Protein AF-A0A524LVG5-F1 (afdb_monomer_lite)

Secondary structure (DSSP, 8-state):
------------------HHHHHHHHHHHHHHHHHHHHHHHHHHHTT--HHHHHHHHHHHHHHHHHHHHHHHHHHTSTTHHHHHHHHHT-HHHHHHHHHHHHHHHHHHHTTTHHHHHHHHHHHHHHHHHHHHHHHHHHH-

Sequence (140 aa):
MKKQPADKSPHSPKLHITIKDFFLAFWKTIVVWIIIGVFIAIALHFEVDKAIIGAVVVVFGLVTQAFIGLIGIIALVPFIGPIIAKVLALPLFWLINALGYFVSILAIKKGFSKDVLNYRVLTIVFLVGIVIGYIIGKFV

pLDDT: mean 88.76, std 11.57, range [46.78, 98.19]

Radius of gyration: 27.69 Å; chains: 1; bounding box: 49×85×59 Å

Structure (mmCIF, N/CA/C/O backbone):
data_AF-A0A524LVG5-F1
#
_entry.id   AF-A0A524LVG5-F1
#
loop_
_atom_site.group_PDB
_atom_site.id
_atom_site.type_symbol
_atom_site.label_atom_id
_atom_site.label_alt_id
_atom_site.label_comp_id
_atom_site.label_asym_id
_atom_site.label_entity_id
_atom_site.label_seq_id
_atom_site.pdbx_PDB_ins_code
_atom_site.Cartn_x
_atom_site.Cartn_y
_atom_site.Cartn_z
_atom_site.occupancy
_atom_site.B_iso_or_equiv
_atom_site.auth_seq_id
_atom_site.auth_comp_id
_atom_site.auth_asym_id
_atom_site.auth_atom_id
_atom_site.pdbx_PDB_model_num
ATOM 1 N N . MET A 1 1 ? 28.291 -62.167 -42.149 1.00 54.91 1 MET A N 1
ATOM 2 C CA . MET A 1 1 ? 28.122 -61.888 -40.704 1.00 54.91 1 MET A CA 1
ATOM 3 C C . MET A 1 1 ? 28.591 -60.468 -40.399 1.00 54.91 1 MET A C 1
ATOM 5 O O . MET A 1 1 ? 29.791 -60.235 -40.370 1.00 54.91 1 MET A O 1
ATOM 9 N N . LYS A 1 2 ? 27.676 -59.513 -40.189 1.00 46.78 2 LYS A N 1
ATOM 10 C CA . LYS A 1 2 ? 27.999 -58.215 -39.576 1.00 46.78 2 LYS A CA 1
ATOM 11 C C . LYS A 1 2 ? 26.928 -57.926 -38.528 1.00 46.78 2 LYS A C 1
ATOM 13 O O . LYS A 1 2 ? 25.745 -57.895 -38.847 1.00 46.78 2 LYS A O 1
ATOM 18 N N . LYS A 1 3 ? 27.369 -57.870 -37.272 1.00 52.06 3 LYS A N 1
ATOM 19 C CA . LYS A 1 3 ? 26.545 -57.704 -36.073 1.00 52.06 3 LYS A CA 1
ATOM 20 C C . LYS A 1 3 ? 25.861 -56.334 -36.077 1.00 52.06 3 LYS A C 1
ATOM 22 O O . LYS A 1 3 ? 26.480 -55.334 -36.434 1.00 52.06 3 LYS A O 1
ATOM 27 N N . GLN A 1 4 ? 24.608 -56.325 -35.641 1.00 56.59 4 GLN A N 1
ATOM 28 C CA . GLN A 1 4 ? 23.825 -55.144 -35.283 1.00 56.59 4 GLN A CA 1
ATOM 29 C C . GLN A 1 4 ? 24.372 -54.521 -33.982 1.00 56.59 4 GLN A C 1
ATOM 31 O O . GLN A 1 4 ? 24.970 -55.232 -33.171 1.00 56.59 4 GLN A O 1
ATOM 36 N N . PRO A 1 5 ? 24.174 -53.214 -33.764 1.00 57.09 5 PRO A N 1
ATOM 37 C CA . PRO A 1 5 ? 23.483 -52.816 -32.533 1.00 57.09 5 PRO A CA 1
ATOM 38 C C . PRO A 1 5 ? 22.448 -51.720 -32.837 1.00 57.09 5 PRO A C 1
ATOM 40 O O . PRO A 1 5 ? 22.717 -50.766 -33.558 1.00 57.09 5 PRO A O 1
ATOM 43 N N . ALA A 1 6 ? 21.180 -51.963 -32.524 1.00 59.16 6 ALA A N 1
ATOM 44 C CA . ALA A 1 6 ? 20.555 -51.731 -31.222 1.00 59.16 6 ALA A CA 1
ATOM 45 C C . ALA A 1 6 ? 20.075 -50.274 -31.105 1.00 59.16 6 ALA A C 1
ATOM 47 O O . ALA A 1 6 ? 20.863 -49.337 -31.005 1.00 59.16 6 ALA A O 1
ATOM 48 N N . ASP A 1 7 ? 18.750 -50.171 -31.219 1.00 57.50 7 ASP A N 1
ATOM 49 C CA . ASP A 1 7 ? 17.828 -49.126 -30.782 1.00 57.50 7 ASP A CA 1
ATOM 50 C C . ASP A 1 7 ? 18.442 -47.909 -30.066 1.00 57.50 7 ASP A C 1
ATOM 52 O O . ASP A 1 7 ? 18.965 -48.002 -28.956 1.00 57.50 7 ASP A O 1
ATOM 56 N N . LYS A 1 8 ? 18.307 -46.739 -30.698 1.00 57.22 8 LYS A N 1
ATOM 57 C CA . LYS A 1 8 ? 18.473 -45.434 -30.053 1.00 57.22 8 LYS A CA 1
ATOM 58 C C . LYS A 1 8 ? 17.104 -44.775 -29.937 1.00 57.22 8 LYS A C 1
ATOM 60 O O . LYS A 1 8 ? 16.813 -43.802 -30.632 1.00 57.22 8 LYS A O 1
ATOM 65 N N . SER A 1 9 ? 16.267 -45.304 -29.054 1.00 62.53 9 SER A N 1
ATOM 66 C CA . SER A 1 9 ? 15.131 -44.557 -28.531 1.00 62.53 9 SER A CA 1
ATOM 67 C C . SER A 1 9 ? 15.672 -43.363 -27.724 1.00 62.53 9 SER A C 1
ATOM 69 O O . SER A 1 9 ? 16.570 -43.533 -26.892 1.00 62.53 9 SER A O 1
ATOM 71 N N . PRO A 1 10 ? 15.207 -42.125 -27.974 1.00 57.34 10 PRO A N 1
ATOM 72 C CA . PRO A 1 10 ? 15.652 -40.977 -27.202 1.00 57.34 10 PRO A CA 1
ATOM 73 C C . PRO A 1 10 ? 15.150 -41.153 -25.770 1.00 57.34 10 PRO A C 1
ATOM 75 O O . PRO A 1 10 ? 13.953 -41.076 -25.500 1.00 57.34 10 PRO A O 1
ATOM 78 N N . HIS A 1 11 ? 16.077 -41.421 -24.852 1.00 57.97 11 HIS A N 1
ATOM 79 C CA . HIS A 1 11 ? 15.822 -41.411 -23.418 1.00 57.97 11 HIS A CA 1
ATOM 80 C C . HIS A 1 11 ? 15.302 -40.020 -23.037 1.00 57.97 11 HIS A C 1
ATOM 82 O O . HIS A 1 11 ? 16.069 -39.066 -22.907 1.00 57.97 11 HIS A O 1
ATOM 88 N N . SER A 1 12 ? 13.982 -39.887 -22.905 1.00 64.31 12 SER A N 1
ATOM 89 C CA . SER A 1 12 ? 13.369 -38.693 -22.335 1.00 64.31 12 SER A CA 1
ATOM 90 C C . SER A 1 12 ? 13.913 -38.529 -20.913 1.00 64.31 12 SER A C 1
ATOM 92 O O . SER A 1 12 ? 13.861 -39.498 -20.145 1.00 64.31 12 SER A O 1
ATOM 94 N N . PRO A 1 13 ? 14.453 -37.357 -20.537 1.00 63.81 13 PRO A N 1
ATOM 95 C CA . PRO A 1 13 ? 14.944 -37.151 -19.187 1.00 63.81 13 PRO A CA 1
ATOM 96 C C . PRO A 1 13 ? 13.774 -37.348 -18.223 1.00 63.81 13 PRO A C 1
ATOM 98 O O . PRO A 1 13 ? 12.816 -36.575 -18.225 1.00 63.81 13 PRO A O 1
ATOM 101 N N . LYS A 1 14 ? 13.821 -38.421 -17.426 1.00 59.81 14 LYS A N 1
ATOM 102 C CA . LYS A 1 14 ? 12.863 -38.643 -16.344 1.00 59.81 14 LYS A CA 1
ATOM 103 C C . LYS A 1 14 ? 13.101 -37.543 -15.318 1.00 59.81 14 LYS A C 1
ATOM 105 O O . LYS A 1 14 ? 14.059 -37.605 -14.552 1.00 59.81 14 LYS A O 1
ATOM 110 N N . LEU A 1 15 ? 12.260 -36.515 -15.355 1.00 66.56 15 LEU A N 1
ATOM 111 C CA . LEU A 1 15 ? 12.281 -35.411 -14.408 1.00 66.56 15 LEU A CA 1
ATOM 112 C C . LEU A 1 15 ? 11.912 -35.961 -13.022 1.00 66.56 15 LEU A C 1
ATOM 114 O O . LEU A 1 15 ? 10.738 -36.083 -12.680 1.00 66.56 15 LEU A O 1
ATOM 118 N N . HIS A 1 16 ? 12.914 -36.357 -12.238 1.00 66.75 16 HIS A N 1
ATOM 119 C CA . HIS A 1 16 ? 12.733 -36.693 -10.830 1.00 66.75 16 HIS A CA 1
ATOM 120 C C . HIS A 1 16 ? 12.471 -35.388 -10.073 1.00 66.75 16 HIS A C 1
ATOM 122 O O . HIS A 1 16 ? 13.401 -34.712 -9.646 1.00 66.75 16 HIS A O 1
ATOM 128 N N . ILE A 1 17 ? 11.199 -35.002 -9.951 1.00 71.38 17 ILE A N 1
ATOM 129 C CA . ILE A 1 17 ? 10.805 -33.888 -9.086 1.00 71.38 17 ILE A CA 1
ATOM 130 C C . ILE A 1 17 ? 10.981 -34.364 -7.646 1.00 71.38 17 ILE A C 1
ATOM 132 O O . ILE A 1 17 ? 10.212 -35.192 -7.151 1.00 71.38 17 ILE A O 1
ATOM 136 N N . THR A 1 18 ? 12.017 -33.871 -6.975 1.00 82.12 18 THR A N 1
ATOM 137 C CA . THR A 1 18 ? 12.226 -34.152 -5.556 1.00 82.12 18 THR A CA 1
ATOM 138 C C . THR A 1 18 ? 11.286 -33.262 -4.742 1.00 82.12 18 THR A C 1
ATOM 140 O O . THR A 1 18 ? 11.049 -32.109 -5.094 1.00 82.12 18 THR A O 1
ATOM 143 N N . ILE A 1 19 ? 10.775 -33.752 -3.607 1.00 80.94 19 ILE A N 1
ATOM 144 C CA . ILE A 1 19 ? 9.909 -32.973 -2.691 1.00 80.94 19 ILE A CA 1
ATOM 145 C C . ILE A 1 19 ? 10.559 -31.629 -2.306 1.00 80.94 19 ILE A C 1
ATOM 147 O O . ILE A 1 19 ? 9.877 -30.618 -2.142 1.00 80.94 19 ILE A O 1
ATOM 151 N N . LYS A 1 20 ? 11.894 -31.610 -2.216 1.00 82.00 20 LYS A N 1
ATOM 152 C CA . LYS A 1 20 ? 12.693 -30.404 -1.973 1.00 82.00 20 LYS A CA 1
ATOM 153 C C . LYS A 1 20 ? 12.543 -29.372 -3.093 1.00 82.00 20 LYS A C 1
ATOM 155 O O . LYS A 1 20 ? 12.348 -28.199 -2.795 1.00 82.00 20 LYS A O 1
ATOM 160 N N . ASP A 1 21 ? 12.565 -29.805 -4.351 1.00 86.25 21 ASP A N 1
ATOM 161 C CA . ASP A 1 21 ? 12.441 -28.927 -5.521 1.00 86.25 21 ASP A CA 1
ATOM 162 C C . ASP A 1 21 ? 11.038 -28.325 -5.601 1.00 86.25 21 ASP A C 1
ATOM 164 O O . ASP A 1 21 ? 10.879 -27.141 -5.888 1.00 86.25 21 ASP A O 1
ATOM 168 N N . PHE A 1 22 ? 10.017 -29.115 -5.257 1.00 85.56 22 PHE A N 1
ATOM 169 C CA . PHE A 1 22 ? 8.642 -28.634 -5.153 1.00 85.56 22 PHE A CA 1
ATOM 170 C C . PHE A 1 22 ? 8.503 -27.544 -4.081 1.00 85.56 22 PHE A C 1
ATOM 172 O O . PHE A 1 22 ? 7.974 -26.465 -4.349 1.00 85.56 22 PHE A O 1
ATOM 179 N N . PHE A 1 23 ? 9.020 -27.788 -2.873 1.00 86.88 23 PHE A N 1
ATOM 180 C CA . PHE A 1 23 ? 8.959 -26.796 -1.798 1.00 86.88 23 PHE A CA 1
ATOM 181 C C . PHE A 1 23 ? 9.724 -25.519 -2.153 1.00 86.88 23 PHE A C 1
ATOM 183 O O . PHE A 1 23 ? 9.211 -24.427 -1.931 1.00 86.88 23 PHE A O 1
ATOM 190 N N . LEU A 1 24 ? 10.910 -25.638 -2.753 1.00 86.62 24 LEU A N 1
ATOM 191 C CA . LEU A 1 24 ? 11.699 -24.489 -3.202 1.00 86.62 24 LEU A CA 1
ATOM 192 C C . LEU A 1 24 ? 11.015 -23.712 -4.333 1.00 86.62 24 LEU A C 1
ATOM 194 O O . LEU A 1 24 ? 11.119 -22.488 -4.373 1.00 86.62 24 LEU A O 1
ATOM 198 N N . ALA A 1 25 ? 10.286 -24.384 -5.224 1.00 89.31 25 ALA A N 1
ATOM 199 C CA . ALA A 1 25 ? 9.548 -23.727 -6.298 1.00 89.31 25 ALA A CA 1
ATOM 200 C C . ALA A 1 25 ? 8.316 -22.960 -5.781 1.00 89.31 25 ALA A C 1
ATOM 202 O O . ALA A 1 25 ? 8.034 -21.858 -6.253 1.00 89.31 25 ALA A O 1
ATOM 203 N N . PHE A 1 26 ? 7.603 -23.506 -4.789 1.00 91.06 26 PHE A N 1
ATOM 204 C CA . PHE A 1 26 ? 6.307 -22.979 -4.339 1.00 91.06 26 PHE A CA 1
ATOM 205 C C . PHE A 1 26 ? 6.312 -22.356 -2.938 1.00 91.06 26 PHE A C 1
ATOM 207 O O . PHE A 1 26 ? 5.244 -22.004 -2.434 1.00 91.06 26 PHE A O 1
ATOM 214 N N . TRP A 1 27 ? 7.475 -22.162 -2.309 1.00 92.94 27 TRP A N 1
ATOM 215 C CA . TRP A 1 27 ? 7.566 -21.685 -0.922 1.00 92.94 27 TRP A CA 1
ATOM 216 C C . TRP A 1 27 ? 6.765 -20.400 -0.662 1.00 92.94 27 TRP A C 1
ATOM 218 O O . TRP A 1 27 ? 6.085 -20.306 0.354 1.00 92.94 27 TRP A O 1
ATOM 228 N N . LYS A 1 28 ? 6.767 -19.437 -1.597 1.00 90.81 28 LYS A N 1
ATOM 229 C CA . LYS A 1 28 ? 5.990 -18.189 -1.473 1.00 90.81 28 LYS A CA 1
ATOM 230 C C . LYS A 1 28 ? 4.490 -18.460 -1.399 1.00 90.81 28 LYS A C 1
ATOM 232 O O . LYS A 1 28 ? 3.808 -17.913 -0.540 1.00 90.81 28 LYS A O 1
ATOM 237 N N . THR A 1 29 ? 3.986 -19.321 -2.280 1.00 90.38 29 THR A N 1
ATOM 238 C CA . THR A 1 29 ? 2.574 -19.714 -2.306 1.00 90.38 29 THR A CA 1
ATOM 239 C C . THR A 1 29 ? 2.208 -20.448 -1.023 1.00 90.38 29 THR A C 1
ATOM 241 O O . THR A 1 29 ? 1.200 -20.123 -0.403 1.00 90.38 29 THR A O 1
ATOM 244 N N . ILE A 1 30 ? 3.055 -21.378 -0.577 1.00 92.56 30 ILE A N 1
ATOM 245 C CA . ILE A 1 30 ? 2.857 -22.126 0.672 1.00 92.56 30 ILE A CA 1
ATOM 246 C C . ILE A 1 30 ? 2.776 -21.167 1.868 1.00 92.56 30 ILE A C 1
ATOM 248 O O . ILE A 1 30 ? 1.847 -21.268 2.666 1.00 92.56 30 ILE A O 1
ATOM 252 N N . VAL A 1 31 ? 3.685 -20.192 1.963 1.00 93.62 31 VAL A N 1
ATOM 253 C CA . VAL A 1 31 ? 3.672 -19.173 3.025 1.00 93.62 31 VAL A CA 1
ATOM 254 C C . VAL A 1 31 ? 2.369 -18.370 3.014 1.00 93.62 31 VAL A C 1
ATOM 256 O O . VAL A 1 31 ? 1.780 -18.164 4.072 1.00 93.62 31 VAL A O 1
ATOM 259 N N . VAL A 1 32 ? 1.874 -17.959 1.844 1.00 88.94 32 VAL A N 1
ATOM 260 C CA . VAL A 1 32 ? 0.599 -17.227 1.738 1.00 88.94 32 VAL A CA 1
ATOM 261 C C . VAL A 1 32 ? -0.576 -18.069 2.246 1.00 88.94 32 VAL A C 1
ATOM 263 O O . VAL A 1 32 ? -1.376 -17.573 3.037 1.00 88.94 32 VAL A O 1
ATOM 266 N N . TRP A 1 33 ? -0.662 -19.345 1.861 1.00 92.56 33 TRP A N 1
ATOM 267 C CA . TRP A 1 33 ? -1.713 -20.244 2.355 1.00 92.56 33 TRP A CA 1
ATOM 268 C C . TRP A 1 33 ? -1.636 -20.464 3.866 1.00 92.56 33 TRP A C 1
ATOM 270 O O . TRP A 1 33 ? -2.671 -20.476 4.530 1.00 92.56 33 TRP A O 1
ATOM 280 N N . ILE A 1 34 ? -0.426 -20.578 4.420 1.00 94.31 34 ILE A N 1
ATOM 281 C CA . ILE A 1 34 ? -0.224 -20.668 5.871 1.00 94.31 34 ILE A CA 1
ATOM 282 C C . ILE A 1 34 ? -0.733 -19.397 6.558 1.00 94.31 34 ILE A C 1
ATOM 284 O O . ILE A 1 34 ? -1.474 -19.499 7.531 1.00 94.31 34 ILE A O 1
ATOM 288 N N . ILE A 1 35 ? -0.402 -18.208 6.045 1.00 92.50 35 ILE A N 1
ATOM 289 C CA . ILE A 1 35 ? -0.869 -16.931 6.609 1.00 92.50 35 ILE A CA 1
ATOM 290 C C . ILE A 1 35 ? -2.401 -16.852 6.596 1.00 92.50 35 ILE A C 1
ATOM 292 O O . ILE A 1 35 ? -2.996 -16.483 7.608 1.00 92.50 35 ILE A O 1
ATOM 296 N N . ILE A 1 36 ? -3.045 -17.235 5.489 1.00 89.56 36 ILE A N 1
ATOM 297 C CA . ILE A 1 36 ? -4.512 -17.270 5.387 1.00 89.56 36 ILE A CA 1
ATOM 298 C C . ILE A 1 36 ? -5.097 -18.250 6.413 1.00 89.56 36 ILE A C 1
ATOM 300 O O . ILE A 1 36 ? -6.039 -17.904 7.125 1.00 89.56 36 ILE A O 1
ATOM 304 N N . GLY A 1 37 ? -4.522 -19.450 6.532 1.00 93.19 37 GLY A N 1
ATOM 305 C CA . GLY A 1 37 ? -4.958 -20.453 7.504 1.00 93.19 37 GLY A CA 1
ATOM 306 C C . GLY A 1 37 ? -4.834 -19.969 8.951 1.00 93.19 37 GLY A C 1
ATOM 307 O O . GLY A 1 37 ? -5.777 -20.114 9.728 1.00 93.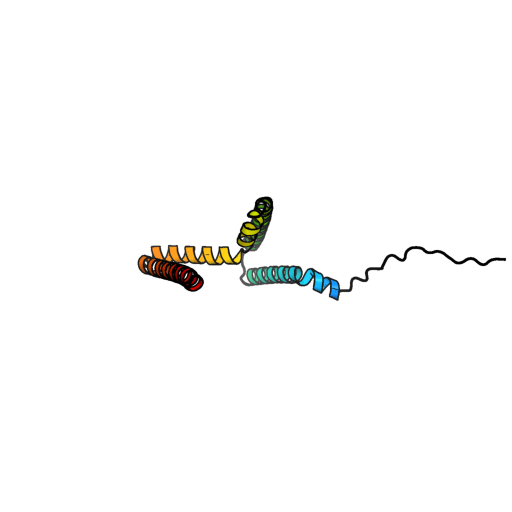19 37 GLY A O 1
ATOM 308 N N . VAL A 1 38 ? -3.714 -19.328 9.297 1.00 94.62 38 VAL A N 1
ATOM 309 C CA . VAL A 1 38 ? -3.490 -18.720 10.619 1.00 94.62 38 VAL A CA 1
ATOM 310 C C . VAL A 1 38 ? -4.498 -17.604 10.882 1.00 94.62 38 VAL A C 1
ATOM 312 O O . VAL A 1 38 ? -5.093 -17.565 11.954 1.00 94.62 38 VAL A O 1
ATOM 315 N N . PHE A 1 39 ? -4.746 -16.730 9.906 1.00 91.00 39 PHE A N 1
ATOM 316 C CA . PHE A 1 39 ? -5.728 -15.655 10.036 1.00 91.00 39 PHE A CA 1
ATOM 317 C C . PHE A 1 39 ? -7.139 -16.193 10.318 1.00 91.00 39 PHE A C 1
ATOM 319 O O . PHE A 1 39 ? -7.809 -15.716 11.234 1.00 91.00 39 PHE A O 1
ATOM 326 N N . ILE A 1 40 ? -7.570 -17.225 9.585 1.00 91.94 40 ILE A N 1
ATOM 327 C CA . ILE A 1 40 ? -8.871 -17.873 9.802 1.00 91.94 40 ILE A CA 1
ATOM 328 C C . ILE A 1 40 ? -8.922 -18.541 11.181 1.00 91.94 40 ILE A C 1
ATOM 330 O O . ILE A 1 40 ? -9.912 -18.388 11.891 1.00 91.94 40 ILE A O 1
ATOM 334 N N . ALA A 1 41 ? -7.863 -19.246 11.588 1.00 93.44 41 ALA A N 1
ATOM 335 C CA . ALA A 1 41 ? -7.796 -19.887 12.901 1.00 93.44 41 ALA A CA 1
ATOM 336 C C . ALA A 1 41 ? -7.907 -18.866 14.044 1.00 93.44 41 ALA A C 1
ATOM 338 O O . ALA A 1 41 ? -8.656 -19.088 14.992 1.00 93.44 41 ALA A O 1
ATOM 339 N N . ILE A 1 42 ? -7.221 -17.726 13.923 1.00 93.56 42 ILE A N 1
ATOM 340 C CA . ILE A 1 42 ? -7.321 -16.615 14.874 1.00 93.56 42 ILE A CA 1
ATOM 341 C C . ILE A 1 42 ? -8.754 -16.069 14.908 1.00 93.56 42 ILE A C 1
ATOM 343 O O . ILE A 1 42 ? -9.318 -15.913 15.987 1.00 93.56 42 ILE A O 1
ATOM 347 N N . ALA A 1 43 ? -9.371 -15.819 13.751 1.00 90.38 43 ALA A N 1
ATOM 348 C CA . ALA A 1 43 ? -10.739 -15.307 13.687 1.00 90.38 43 ALA A CA 1
ATOM 349 C C . ALA A 1 43 ? -11.755 -16.263 14.339 1.00 90.38 43 ALA A C 1
ATOM 351 O O . ALA A 1 43 ? -12.638 -15.820 15.069 1.00 90.38 43 ALA A O 1
ATOM 352 N N . LEU A 1 44 ? -11.595 -17.572 14.130 1.00 92.19 44 LEU A N 1
ATOM 353 C CA . LEU A 1 44 ? -12.418 -18.590 14.785 1.00 92.19 44 LEU A CA 1
ATOM 354 C C . LEU A 1 44 ? -12.159 -18.665 16.295 1.00 92.19 44 LEU A C 1
ATOM 356 O O . LEU A 1 44 ? -13.101 -18.863 17.055 1.00 92.19 44 LEU A O 1
ATOM 360 N N . HIS A 1 45 ? -10.909 -18.489 16.736 1.00 94.56 45 HIS A N 1
ATOM 361 C CA . HIS A 1 45 ? -10.560 -18.459 18.158 1.00 94.56 45 HIS A CA 1
ATOM 362 C C . HIS A 1 45 ? -11.193 -17.269 18.892 1.00 94.56 45 HIS A C 1
ATOM 364 O O . HIS A 1 45 ? -11.596 -17.407 20.041 1.00 94.56 45 HIS A O 1
ATOM 370 N N . PHE A 1 46 ? -11.337 -16.126 18.219 1.00 94.31 46 PHE A N 1
ATOM 371 C CA . PHE A 1 46 ? -12.051 -14.954 18.734 1.00 94.31 46 PHE A CA 1
ATOM 372 C C . PHE A 1 46 ? 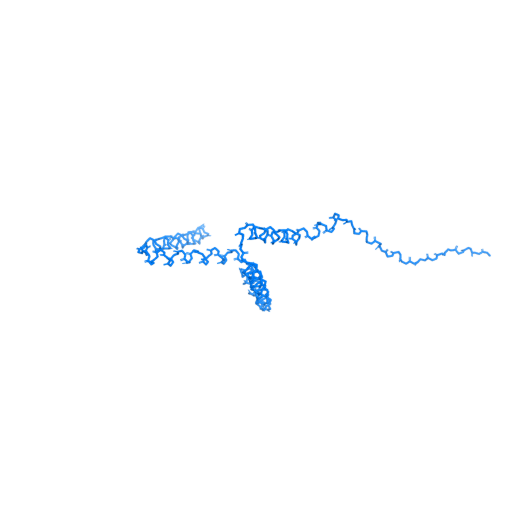-13.578 -15.024 18.537 1.00 94.31 46 PHE A C 1
ATOM 374 O O . PHE A 1 46 ? -14.248 -14.002 18.667 1.00 94.31 46 PHE A O 1
ATOM 381 N N . GLU A 1 47 ? -14.124 -16.198 18.201 1.00 92.56 47 GLU A N 1
ATOM 382 C CA . GLU A 1 47 ? -15.563 -16.439 18.008 1.00 92.56 47 GLU A CA 1
ATOM 383 C C . GLU A 1 47 ? -16.227 -15.499 16.983 1.00 92.56 47 GLU A C 1
ATOM 385 O O . GLU A 1 47 ? -17.423 -15.210 17.052 1.00 92.56 47 GLU A O 1
ATOM 390 N N . VAL A 1 48 ? -15.464 -15.031 15.989 1.00 92.44 48 VAL A N 1
ATOM 391 C CA . VAL A 1 48 ? -16.017 -14.225 14.896 1.00 92.44 48 VAL A CA 1
ATOM 392 C C . VAL A 1 48 ? -17.003 -15.081 14.100 1.00 92.44 48 VAL A C 1
ATOM 394 O O . VAL A 1 48 ? -16.710 -16.225 13.742 1.00 92.44 48 VAL A O 1
ATOM 397 N N . ASP A 1 49 ? -18.172 -14.516 13.791 1.00 94.06 49 ASP A N 1
ATOM 398 C CA . ASP A 1 49 ? -19.201 -15.195 13.005 1.00 94.06 49 ASP A CA 1
ATOM 399 C C . ASP A 1 49 ? -18.621 -15.707 11.673 1.00 94.06 49 ASP A C 1
ATOM 401 O O . ASP A 1 49 ? -17.992 -14.972 10.904 1.00 94.06 49 ASP A O 1
ATOM 405 N N . LYS A 1 50 ? -18.856 -16.988 11.378 1.00 92.38 50 LYS A N 1
ATOM 406 C CA . LYS A 1 50 ? -18.384 -17.665 10.164 1.00 92.38 50 LYS A CA 1
ATOM 407 C C . LYS A 1 50 ? -18.874 -16.974 8.892 1.00 92.38 50 LYS A C 1
ATOM 409 O O . LYS A 1 50 ? -18.146 -16.967 7.899 1.00 92.38 50 LYS A O 1
ATOM 414 N N . ALA A 1 51 ? -20.067 -16.379 8.918 1.00 93.56 51 ALA A N 1
ATOM 415 C CA . ALA A 1 51 ? -20.592 -15.594 7.808 1.00 93.56 51 ALA A CA 1
ATOM 416 C C . ALA A 1 51 ? -19.740 -14.340 7.560 1.00 93.56 51 ALA A C 1
ATOM 418 O O . ALA A 1 51 ? -19.441 -14.019 6.410 1.00 93.56 51 ALA A O 1
ATOM 419 N N . ILE A 1 52 ? -19.279 -13.679 8.628 1.00 92.69 52 ILE A N 1
ATOM 420 C CA . ILE A 1 52 ? -18.389 -12.514 8.542 1.00 92.69 52 ILE A CA 1
ATOM 421 C C . ILE A 1 52 ? -17.015 -12.938 8.021 1.00 92.69 52 ILE A C 1
ATOM 423 O O . ILE A 1 52 ? -16.497 -12.306 7.102 1.00 92.69 52 ILE A O 1
ATOM 427 N N . ILE A 1 53 ? -16.443 -14.028 8.544 1.00 92.44 53 ILE A N 1
ATOM 428 C CA . ILE A 1 53 ? -15.154 -14.557 8.065 1.00 92.44 53 ILE A CA 1
ATOM 429 C C . ILE A 1 53 ? -15.240 -14.875 6.567 1.00 92.44 53 ILE A C 1
ATOM 431 O O . ILE A 1 53 ? -14.395 -14.428 5.790 1.00 92.44 53 ILE A O 1
ATOM 435 N N . GLY A 1 54 ? -16.283 -15.597 6.149 1.00 92.62 54 GLY A N 1
ATOM 436 C CA . GLY A 1 54 ? -16.519 -15.931 4.746 1.00 92.62 54 GLY A CA 1
ATOM 437 C C . GLY A 1 54 ? -16.678 -14.688 3.871 1.00 92.62 54 GLY A C 1
ATOM 438 O O . GLY A 1 54 ? -16.029 -14.589 2.829 1.00 92.62 54 GLY A O 1
ATOM 439 N N . ALA A 1 55 ? -17.468 -13.708 4.315 1.00 93.31 55 ALA A N 1
ATOM 440 C CA . ALA A 1 55 ? -17.650 -12.448 3.601 1.00 93.31 55 ALA A CA 1
ATOM 441 C C . ALA A 1 55 ? -16.326 -11.687 3.431 1.00 93.31 55 ALA A C 1
ATOM 443 O O . ALA A 1 55 ? -16.014 -11.256 2.323 1.00 93.31 55 ALA A O 1
ATOM 444 N N . VAL A 1 56 ? -15.516 -11.570 4.488 1.00 90.81 56 VAL A N 1
ATOM 445 C CA . VAL A 1 56 ? -14.210 -10.894 4.431 1.00 90.81 56 VAL A CA 1
ATOM 446 C C . VAL A 1 56 ? -13.272 -11.601 3.456 1.00 90.81 56 VAL A C 1
ATOM 448 O O . VAL A 1 56 ? -12.678 -10.936 2.610 1.00 90.81 56 VAL A O 1
ATOM 451 N N . VAL A 1 57 ? -13.167 -12.931 3.523 1.00 91.62 57 VAL A N 1
ATOM 452 C CA . VAL A 1 57 ? -12.304 -13.711 2.620 1.00 91.62 57 VAL A CA 1
ATOM 453 C C . VAL A 1 57 ? -12.737 -13.542 1.161 1.00 91.62 57 VAL A C 1
ATOM 455 O O . VAL A 1 57 ? -11.893 -13.291 0.299 1.00 91.62 57 VAL A O 1
ATOM 458 N N . VAL A 1 58 ? -14.041 -13.620 0.880 1.00 93.69 58 VAL A N 1
ATOM 459 C CA . VAL A 1 58 ? -14.582 -13.442 -0.476 1.00 93.69 58 VAL A CA 1
ATOM 460 C C . VAL A 1 58 ? -14.329 -12.026 -0.985 1.00 93.69 58 VAL A C 1
ATOM 462 O O . VAL A 1 58 ? -13.803 -11.863 -2.085 1.00 93.69 58 VAL A O 1
ATOM 465 N N . VAL A 1 59 ? -14.642 -10.999 -0.191 1.00 93.25 59 VAL A N 1
ATOM 466 C CA . VAL A 1 59 ? -14.406 -9.597 -0.568 1.00 93.25 59 VAL A CA 1
ATOM 467 C C . VAL A 1 59 ? -12.922 -9.359 -0.835 1.00 93.25 59 VAL A C 1
ATOM 469 O O . VAL A 1 59 ? -12.575 -8.764 -1.853 1.00 93.25 59 VAL A O 1
ATOM 472 N N . PHE A 1 60 ? -12.033 -9.865 0.021 1.00 89.81 60 PHE A N 1
ATOM 473 C CA . PHE A 1 60 ? -10.592 -9.704 -0.160 1.00 89.81 60 PHE A CA 1
ATOM 474 C C . PHE A 1 60 ? -10.091 -10.393 -1.438 1.00 89.81 60 PHE A C 1
ATOM 476 O O . PHE A 1 60 ? -9.282 -9.822 -2.176 1.00 89.81 60 PHE A O 1
ATOM 483 N N . GLY A 1 61 ? -10.612 -11.587 -1.739 1.00 90.69 61 GLY A N 1
ATOM 484 C CA . GLY A 1 61 ? -10.327 -12.301 -2.983 1.00 90.69 61 GLY A CA 1
ATOM 485 C C . GLY A 1 61 ? -10.778 -11.516 -4.216 1.00 90.69 61 GLY A C 1
ATOM 486 O O . GLY A 1 61 ? -9.980 -11.297 -5.128 1.00 90.69 61 GLY A O 1
ATOM 487 N N . LEU A 1 62 ? -12.019 -11.019 -4.212 1.00 94.25 62 LEU A N 1
ATOM 488 C CA . LEU A 1 62 ? -12.581 -10.225 -5.309 1.00 94.25 62 LEU A CA 1
ATOM 489 C C . LEU A 1 62 ? -11.809 -8.921 -5.536 1.00 94.25 62 LEU A C 1
ATOM 491 O O . LEU A 1 62 ? -11.486 -8.591 -6.676 1.00 94.25 62 LEU A O 1
ATOM 495 N N . VAL A 1 63 ? -11.466 -8.202 -4.465 1.00 89.50 63 VAL A N 1
ATOM 496 C CA . VAL A 1 63 ? -10.670 -6.967 -4.548 1.00 89.50 63 VAL A CA 1
ATOM 497 C C . VAL A 1 63 ? -9.284 -7.262 -5.118 1.00 89.50 63 VAL A C 1
ATOM 499 O O . VAL A 1 63 ? -8.834 -6.560 -6.022 1.00 89.50 63 VAL A O 1
ATOM 502 N N . THR A 1 64 ? -8.623 -8.323 -4.651 1.00 89.75 64 THR A N 1
ATOM 503 C CA . THR A 1 64 ? -7.310 -8.731 -5.174 1.00 89.75 64 THR A CA 1
ATOM 504 C C . THR A 1 64 ? -7.387 -9.056 -6.667 1.00 89.75 64 THR A C 1
ATOM 506 O O . THR A 1 64 ? -6.559 -8.584 -7.448 1.00 89.75 64 THR A O 1
ATOM 509 N N . GLN A 1 65 ? -8.405 -9.809 -7.088 1.00 92.94 65 GLN A N 1
ATOM 510 C CA . GLN A 1 65 ? -8.607 -10.160 -8.493 1.00 92.94 65 GLN A CA 1
ATOM 511 C C . GLN A 1 65 ? -8.910 -8.926 -9.359 1.00 92.94 65 GLN A C 1
ATOM 513 O O . GLN A 1 65 ? -8.366 -8.802 -10.458 1.00 92.94 65 GLN A O 1
ATOM 518 N N . ALA A 1 66 ? -9.700 -7.977 -8.851 1.00 91.56 66 ALA A N 1
ATOM 519 C CA . ALA A 1 66 ? -9.962 -6.705 -9.520 1.00 91.56 66 ALA A CA 1
ATOM 520 C C . ALA A 1 66 ? -8.679 -5.874 -9.700 1.00 91.56 66 ALA A C 1
ATOM 522 O O . ALA A 1 66 ? -8.439 -5.347 -10.786 1.00 91.56 66 ALA A O 1
ATOM 523 N N . PHE A 1 67 ? -7.816 -5.808 -8.678 1.00 90.50 67 PHE A N 1
ATOM 524 C CA . PHE A 1 67 ? -6.513 -5.138 -8.769 1.00 90.50 67 PHE A CA 1
ATOM 525 C C . PHE A 1 67 ? -5.597 -5.794 -9.804 1.00 90.50 67 PHE A C 1
ATOM 527 O O . PHE A 1 67 ? -4.973 -5.085 -10.590 1.00 90.50 67 PHE A O 1
ATOM 534 N N . ILE A 1 68 ? -5.540 -7.128 -9.850 1.00 92.81 68 ILE A N 1
ATOM 535 C CA . ILE A 1 68 ? -4.765 -7.857 -10.866 1.00 92.81 68 ILE A CA 1
ATOM 536 C C . ILE A 1 68 ? -5.269 -7.509 -12.274 1.00 92.81 68 ILE A C 1
ATOM 538 O O . ILE A 1 68 ? -4.460 -7.215 -13.154 1.00 92.81 68 ILE A O 1
ATOM 542 N N . GLY A 1 69 ? -6.591 -7.484 -12.478 1.00 93.06 69 GLY A N 1
ATOM 543 C CA . GLY A 1 69 ? -7.197 -7.093 -13.753 1.00 93.06 69 GLY A CA 1
ATOM 544 C C . GLY A 1 69 ? -6.855 -5.655 -14.153 1.00 93.06 69 GLY A C 1
ATOM 545 O O . GLY A 1 69 ? -6.406 -5.414 -15.273 1.00 93.06 69 GLY A O 1
ATOM 546 N N . LEU A 1 70 ? -6.989 -4.708 -13.221 1.00 91.75 70 LEU A N 1
ATOM 547 C CA . LEU A 1 70 ? -6.641 -3.302 -13.438 1.00 91.75 70 LEU A CA 1
ATOM 548 C C . LEU A 1 70 ? -5.159 -3.126 -13.796 1.00 91.75 70 LEU A C 1
ATOM 550 O O . LEU A 1 70 ? -4.832 -2.444 -14.766 1.00 91.75 70 LEU A O 1
ATOM 554 N N . ILE A 1 71 ? -4.264 -3.765 -13.042 1.00 93.44 71 ILE A N 1
ATOM 555 C CA . ILE A 1 71 ? -2.821 -3.746 -13.299 1.00 93.44 71 ILE A CA 1
ATOM 556 C C . ILE A 1 71 ? -2.517 -4.327 -14.684 1.00 93.44 71 ILE A C 1
ATOM 558 O O . ILE A 1 71 ? -1.704 -3.759 -15.413 1.00 93.44 71 ILE A O 1
ATOM 562 N N . GLY A 1 72 ? -3.189 -5.417 -15.064 1.00 93.88 72 GLY A N 1
ATOM 563 C CA . GLY A 1 72 ? -3.061 -6.028 -16.385 1.00 93.88 72 GLY A CA 1
ATOM 564 C C . GLY A 1 72 ? -3.440 -5.071 -17.515 1.00 93.88 72 GLY A C 1
ATOM 565 O O . GLY A 1 72 ? -2.691 -4.952 -18.482 1.00 93.88 72 GLY A O 1
ATOM 566 N N . ILE A 1 73 ? -4.545 -4.333 -17.365 1.00 95.31 73 ILE A N 1
ATOM 567 C CA . ILE A 1 73 ? -4.967 -3.319 -18.344 1.00 95.31 73 ILE A CA 1
ATOM 568 C C . ILE A 1 73 ? -3.939 -2.186 -18.425 1.00 95.31 73 ILE A C 1
ATOM 570 O O . ILE A 1 73 ? -3.530 -1.795 -19.515 1.00 95.31 73 ILE A O 1
ATOM 574 N N . ILE A 1 74 ? -3.482 -1.674 -17.281 1.00 94.12 74 ILE A N 1
ATOM 575 C CA . ILE A 1 74 ? -2.506 -0.578 -17.232 1.00 94.12 74 ILE A CA 1
ATOM 576 C C . ILE A 1 74 ? -1.182 -0.992 -17.882 1.00 94.12 74 ILE A C 1
ATOM 578 O O . ILE A 1 74 ? -0.580 -0.198 -18.602 1.00 94.12 74 ILE A O 1
ATOM 582 N N . ALA A 1 75 ? -0.745 -2.237 -17.687 1.00 93.69 75 ALA A N 1
ATOM 583 C CA . ALA A 1 75 ? 0.500 -2.757 -18.245 1.00 93.69 75 ALA A CA 1
ATOM 584 C C . ALA A 1 75 ? 0.517 -2.839 -19.785 1.00 93.69 75 ALA A C 1
ATOM 586 O O . ALA A 1 75 ? 1.602 -2.934 -20.357 1.00 93.69 75 ALA A O 1
ATOM 587 N N . LEU A 1 76 ? -0.641 -2.759 -20.456 1.00 95.56 76 LEU A N 1
ATOM 588 C CA . LEU A 1 76 ? -0.729 -2.694 -21.923 1.00 95.56 76 LEU A CA 1
ATOM 589 C C . LEU A 1 76 ? -0.177 -1.377 -22.485 1.00 95.56 76 LEU A C 1
ATOM 591 O O . LEU A 1 76 ? 0.236 -1.331 -23.642 1.00 95.56 76 LEU A O 1
ATOM 595 N N . VAL A 1 77 ? -0.161 -0.304 -21.685 1.00 96.12 77 VAL A N 1
ATOM 596 C CA . VAL A 1 77 ? 0.397 0.985 -22.104 1.00 96.12 77 VAL A CA 1
ATOM 597 C C . VAL A 1 77 ? 1.926 0.885 -22.113 1.00 96.12 77 VAL A C 1
ATOM 599 O O . VAL A 1 77 ? 2.528 0.691 -21.052 1.00 96.12 77 VAL A O 1
ATOM 602 N N . PRO A 1 78 ? 2.597 1.040 -23.269 1.00 92.88 78 PRO A N 1
ATOM 603 C CA . PRO A 1 78 ? 4.046 0.916 -23.335 1.00 92.88 78 PRO A CA 1
ATOM 604 C C . PRO A 1 78 ? 4.730 1.992 -22.485 1.00 92.88 78 PRO A C 1
ATOM 606 O O . PRO A 1 78 ? 4.245 3.117 -22.368 1.00 92.88 78 PRO A O 1
ATOM 609 N N . PHE A 1 79 ? 5.882 1.633 -21.910 1.00 92.25 79 PHE A N 1
ATOM 610 C CA . PHE A 1 79 ? 6.734 2.469 -21.052 1.00 92.25 79 PHE A CA 1
ATOM 611 C C . PHE A 1 79 ? 6.089 2.913 -19.723 1.00 92.25 79 PHE A C 1
ATOM 613 O O . PHE A 1 79 ? 6.575 2.539 -18.657 1.00 92.25 79 PHE A O 1
ATOM 620 N N . ILE A 1 80 ? 4.978 3.649 -19.761 1.00 93.12 80 ILE A N 1
ATOM 621 C CA . ILE A 1 80 ? 4.304 4.212 -18.581 1.00 93.12 80 ILE A CA 1
ATOM 622 C C . ILE A 1 80 ? 3.504 3.154 -17.812 1.00 93.12 80 ILE A C 1
ATOM 624 O O . ILE A 1 80 ? 3.514 3.148 -16.579 1.00 93.12 80 ILE A O 1
ATOM 628 N N . GLY A 1 81 ? 2.860 2.225 -18.522 1.00 92.56 81 GLY A N 1
ATOM 629 C CA . GLY A 1 81 ? 2.029 1.178 -17.930 1.00 92.56 81 GLY A CA 1
ATOM 630 C C . GLY A 1 81 ? 2.762 0.350 -16.874 1.00 92.56 81 GLY A C 1
ATOM 631 O O . GLY A 1 81 ? 2.329 0.329 -15.722 1.00 92.56 81 GLY A O 1
ATOM 632 N N . PRO A 1 82 ? 3.918 -0.261 -17.196 1.00 92.44 82 PRO A N 1
ATOM 633 C CA . PRO A 1 82 ? 4.708 -1.020 -16.228 1.00 92.44 82 PRO A CA 1
ATOM 634 C C . PRO A 1 82 ? 5.168 -0.212 -15.007 1.00 92.44 82 PRO A C 1
ATOM 636 O O . PRO A 1 82 ? 5.323 -0.778 -13.925 1.00 92.44 82 PRO A O 1
ATOM 639 N N . ILE A 1 83 ? 5.398 1.097 -15.151 1.00 94.56 83 ILE A N 1
ATOM 640 C CA . ILE A 1 83 ? 5.817 1.962 -14.038 1.00 94.56 83 ILE A CA 1
ATOM 641 C C . ILE A 1 83 ? 4.648 2.159 -13.070 1.00 94.56 83 ILE A C 1
ATOM 643 O O . ILE A 1 83 ? 4.797 1.921 -11.871 1.00 94.56 83 ILE A O 1
ATOM 647 N N . ILE A 1 84 ? 3.471 2.519 -13.586 1.00 92.19 84 ILE A N 1
ATOM 648 C CA . ILE A 1 84 ? 2.265 2.714 -12.770 1.00 92.19 84 ILE A CA 1
ATOM 649 C C . ILE A 1 84 ? 1.819 1.387 -12.140 1.00 92.19 84 ILE A C 1
ATOM 651 O O . ILE A 1 84 ? 1.534 1.338 -10.943 1.00 92.19 84 ILE A O 1
ATOM 655 N N . ALA A 1 85 ? 1.829 0.298 -12.914 1.00 91.88 85 ALA A N 1
ATOM 656 C CA . ALA A 1 85 ? 1.506 -1.053 -12.460 1.00 91.88 85 ALA A CA 1
ATOM 657 C C . ALA A 1 85 ? 2.326 -1.465 -11.228 1.00 91.88 85 ALA A C 1
ATOM 659 O O . ALA A 1 85 ? 1.769 -2.003 -10.273 1.00 91.88 85 ALA A O 1
ATOM 660 N N . LYS A 1 86 ? 3.631 -1.163 -11.208 1.00 91.00 86 LYS A N 1
ATOM 661 C CA . LYS A 1 86 ? 4.501 -1.452 -10.057 1.00 91.00 86 LYS A CA 1
ATOM 662 C C . LYS A 1 86 ? 4.091 -0.692 -8.800 1.00 91.00 86 LYS A C 1
ATOM 664 O O . LYS A 1 86 ? 4.159 -1.266 -7.722 1.00 91.00 86 LYS A O 1
ATOM 669 N N . VAL A 1 87 ? 3.667 0.565 -8.925 1.00 91.06 87 VAL A N 1
ATOM 670 C CA . VAL A 1 87 ? 3.216 1.375 -7.779 1.00 91.06 87 VAL A CA 1
ATOM 671 C C . VAL A 1 87 ? 1.855 0.885 -7.271 1.00 91.06 87 VAL A C 1
ATOM 673 O O . VAL A 1 87 ? 1.639 0.766 -6.064 1.00 91.06 87 VAL A O 1
ATOM 676 N N . LEU A 1 88 ? 0.938 0.546 -8.179 1.00 88.38 88 LEU A N 1
ATOM 677 C CA . LEU A 1 88 ? -0.381 0.010 -7.825 1.00 88.38 88 LEU A CA 1
ATOM 678 C C . LEU A 1 88 ? -0.313 -1.399 -7.224 1.00 88.38 88 LEU A C 1
ATOM 680 O O . LEU A 1 88 ? -1.133 -1.737 -6.375 1.00 88.38 88 LEU A O 1
ATOM 684 N N . ALA A 1 89 ? 0.692 -2.193 -7.592 1.00 86.94 89 ALA A N 1
ATOM 685 C CA . ALA A 1 89 ? 0.924 -3.532 -7.055 1.00 86.94 89 ALA A CA 1
ATOM 686 C C . ALA A 1 89 ? 1.446 -3.556 -5.602 1.00 86.94 89 ALA A C 1
ATOM 688 O O . ALA A 1 89 ? 1.746 -4.636 -5.094 1.00 86.94 89 ALA A O 1
ATOM 689 N N . LEU A 1 90 ? 1.569 -2.405 -4.925 1.00 89.75 90 LEU A N 1
ATOM 690 C CA . LEU A 1 90 ? 2.025 -2.289 -3.533 1.00 89.75 90 LEU A CA 1
ATOM 691 C C . LEU A 1 90 ? 0.843 -2.049 -2.573 1.00 89.75 90 LEU A C 1
ATOM 693 O O . LEU A 1 90 ? 0.712 -0.949 -2.030 1.00 89.75 90 LEU A O 1
ATOM 697 N N . PRO A 1 91 ? -0.023 -3.046 -2.306 1.00 80.19 91 PRO A N 1
ATOM 698 C CA . PRO A 1 91 ? -1.253 -2.852 -1.532 1.00 80.19 91 PRO A CA 1
ATOM 699 C C . PRO A 1 91 ? -0.992 -2.311 -0.121 1.00 80.19 91 PRO A C 1
ATOM 701 O O . PRO A 1 91 ? -1.749 -1.479 0.371 1.00 80.19 91 PRO A O 1
ATOM 704 N N . LEU A 1 92 ? 0.114 -2.712 0.514 1.00 84.00 92 LEU A N 1
ATOM 705 C CA . LEU A 1 92 ? 0.472 -2.236 1.850 1.00 84.00 92 LEU A CA 1
ATOM 706 C C . LEU A 1 92 ? 0.736 -0.721 1.885 1.00 84.00 92 LEU A C 1
ATOM 708 O O . LEU A 1 92 ? 0.352 -0.060 2.847 1.00 84.00 92 LEU A O 1
ATOM 712 N N . PHE A 1 93 ? 1.340 -0.159 0.832 1.00 89.44 93 PHE A N 1
ATOM 713 C CA . PHE A 1 93 ? 1.581 1.283 0.738 1.00 89.44 93 PHE A CA 1
ATOM 714 C C . PHE A 1 93 ? 0.258 2.055 0.707 1.00 89.44 93 PHE A C 1
ATOM 716 O O . PHE A 1 93 ? 0.078 3.010 1.463 1.00 89.44 93 PHE A O 1
ATOM 723 N N . TRP A 1 94 ? -0.696 1.588 -0.102 1.00 88.50 94 TRP A N 1
ATOM 724 C CA . TRP A 1 94 ? -2.032 2.174 -0.190 1.00 88.50 94 TRP A CA 1
ATOM 725 C C . TRP A 1 94 ? -2.806 2.051 1.124 1.00 88.50 94 TRP A C 1
ATOM 727 O O . TRP A 1 94 ? -3.432 3.021 1.540 1.00 88.50 94 TRP A O 1
ATOM 737 N N . LEU A 1 95 ? -2.715 0.911 1.818 1.00 88.56 95 LEU A N 1
ATOM 738 C CA . LEU A 1 95 ? -3.365 0.717 3.120 1.00 88.56 95 LEU A CA 1
ATOM 739 C C . LEU A 1 95 ? -2.821 1.666 4.192 1.00 88.56 95 LEU A C 1
ATOM 741 O O . LEU A 1 95 ? -3.601 2.335 4.867 1.00 88.56 95 LEU A O 1
ATOM 745 N N . ILE A 1 96 ? -1.497 1.761 4.336 1.00 92.50 96 ILE A N 1
ATOM 746 C CA . ILE A 1 96 ? -0.872 2.657 5.322 1.00 92.50 96 ILE A CA 1
ATOM 747 C C . ILE A 1 96 ? -1.205 4.119 4.998 1.00 92.50 96 ILE A C 1
ATOM 749 O O . ILE A 1 96 ? -1.510 4.905 5.895 1.00 92.50 96 ILE A O 1
ATOM 753 N N . ASN A 1 97 ? -1.188 4.485 3.718 1.00 92.88 97 ASN A N 1
ATOM 754 C CA . ASN A 1 97 ? -1.519 5.831 3.272 1.00 92.88 97 ASN A CA 1
ATOM 755 C C . ASN A 1 97 ? -2.996 6.180 3.540 1.00 92.88 97 ASN A C 1
ATOM 757 O O . ASN A 1 97 ? -3.282 7.221 4.138 1.00 92.88 97 ASN A O 1
ATOM 761 N N . ALA A 1 98 ? -3.921 5.278 3.195 1.00 94.00 98 ALA A N 1
ATOM 762 C CA . ALA A 1 98 ? -5.343 5.416 3.497 1.00 94.00 98 ALA A CA 1
ATOM 763 C C . ALA A 1 98 ? -5.587 5.539 5.006 1.00 94.00 98 ALA A C 1
ATOM 765 O O . ALA A 1 98 ? -6.338 6.415 5.437 1.00 94.00 98 ALA A O 1
ATOM 766 N N . LEU A 1 99 ? -4.901 4.731 5.819 1.00 96.06 99 LEU A N 1
ATOM 767 C CA . LEU A 1 99 ? -4.966 4.818 7.276 1.00 96.06 99 LEU A CA 1
ATOM 768 C C . LEU A 1 99 ? -4.452 6.172 7.787 1.00 96.06 99 LEU A C 1
ATOM 770 O O . LEU A 1 99 ? -5.093 6.790 8.635 1.00 96.06 99 LEU A O 1
ATOM 774 N N . GLY A 1 100 ? -3.347 6.680 7.239 1.00 93.50 100 GLY A N 1
ATOM 775 C CA . GLY A 1 100 ? -2.813 7.999 7.585 1.00 93.50 100 GLY A CA 1
ATOM 776 C C . GLY A 1 100 ? -3.801 9.131 7.287 1.00 93.50 100 GLY A C 1
ATOM 777 O O . GLY A 1 100 ? -3.985 10.035 8.110 1.00 93.50 100 GLY A O 1
ATOM 778 N N . TYR A 1 101 ? -4.495 9.072 6.148 1.00 94.38 101 TYR A N 1
ATOM 779 C CA . TYR A 1 101 ? -5.567 10.017 5.823 1.00 94.38 101 TYR A CA 1
ATOM 780 C C . TYR A 1 101 ? -6.791 9.844 6.720 1.00 94.38 101 TYR A C 1
ATOM 782 O O . TYR A 1 101 ? -7.327 10.841 7.201 1.00 94.38 101 TYR A O 1
ATOM 790 N N . PHE A 1 102 ? -7.193 8.608 7.006 1.00 96.56 102 PHE A N 1
ATOM 791 C CA . PHE A 1 102 ? -8.306 8.316 7.903 1.00 96.56 102 PHE A CA 1
ATOM 792 C C . PHE A 1 102 ? -8.067 8.901 9.300 1.00 96.56 102 PHE A C 1
ATOM 794 O O . PHE A 1 102 ? -8.880 9.682 9.796 1.00 96.56 102 PHE A O 1
ATOM 801 N N . VAL A 1 103 ? -6.905 8.618 9.893 1.00 95.88 103 VAL A N 1
ATOM 802 C CA . VAL A 1 103 ? -6.495 9.185 11.186 1.00 95.88 103 VAL A CA 1
ATOM 803 C C . VAL A 1 103 ? -6.432 10.712 11.118 1.00 95.88 103 VAL A C 1
ATOM 805 O O . VAL A 1 103 ? -6.890 11.382 12.040 1.00 95.88 103 VAL A O 1
ATOM 808 N N . SER A 1 104 ? -5.945 11.280 10.011 1.00 94.62 104 SER A N 1
ATOM 809 C CA . SER A 1 104 ? -5.906 12.737 9.828 1.00 94.62 104 SER A CA 1
ATOM 810 C C . SER A 1 104 ? -7.298 13.365 9.819 1.00 94.62 104 SER A C 1
ATOM 812 O O . SER A 1 104 ? -7.501 14.399 10.449 1.00 94.62 104 SER A O 1
ATOM 814 N N . ILE A 1 105 ? -8.270 12.740 9.153 1.00 96.81 105 ILE A N 1
ATOM 815 C CA . ILE A 1 105 ? -9.663 13.206 9.143 1.00 96.81 105 ILE A CA 1
ATOM 816 C C . ILE A 1 105 ? -10.245 13.158 10.560 1.00 96.81 105 ILE A C 1
ATOM 818 O O . ILE A 1 105 ? -10.892 14.114 10.991 1.00 96.81 105 ILE A O 1
ATOM 822 N N . LEU A 1 106 ? -9.993 12.080 11.308 1.00 97.06 106 LEU A N 1
ATOM 823 C CA . LEU A 1 106 ? -10.430 11.974 12.702 1.00 97.06 106 LEU A CA 1
ATOM 824 C C . LEU A 1 106 ? -9.784 13.045 13.593 1.00 97.06 106 LEU A C 1
ATOM 826 O O . LEU A 1 106 ? -10.466 13.627 14.434 1.00 97.06 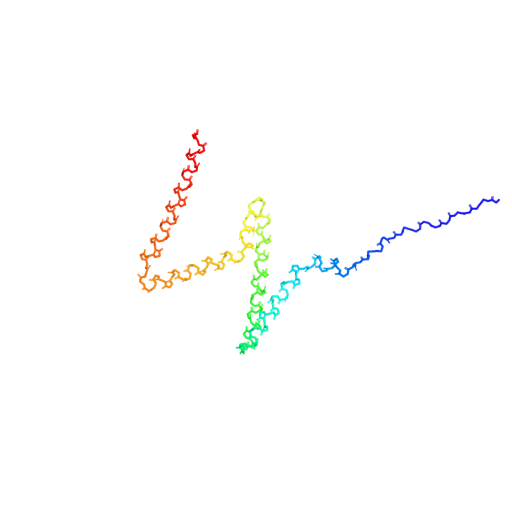106 LEU A O 1
ATOM 830 N N . ALA A 1 107 ? -8.498 13.334 13.401 1.00 95.88 107 ALA A N 1
ATOM 831 C CA . ALA A 1 107 ? -7.777 14.361 14.149 1.00 95.88 107 ALA A CA 1
ATOM 832 C C . ALA A 1 107 ? -8.305 15.775 13.848 1.00 95.88 107 ALA A C 1
ATOM 834 O O . ALA A 1 107 ? -8.546 16.548 14.775 1.00 95.88 107 ALA A O 1
ATOM 835 N N . ILE A 1 108 ? -8.578 16.082 12.576 1.00 96.62 108 ILE A N 1
ATOM 836 C CA . ILE A 1 108 ? -9.209 17.341 12.145 1.00 96.62 108 ILE A CA 1
ATOM 837 C C . ILE A 1 108 ? -10.581 17.504 12.808 1.00 96.62 108 ILE A C 1
ATOM 839 O O . ILE A 1 108 ? -10.866 18.547 13.393 1.00 96.62 108 ILE A O 1
ATOM 843 N N . LYS A 1 109 ? -11.412 16.452 12.799 1.00 96.38 109 LYS A N 1
ATOM 844 C CA . LYS A 1 109 ? -12.723 16.468 13.471 1.00 96.3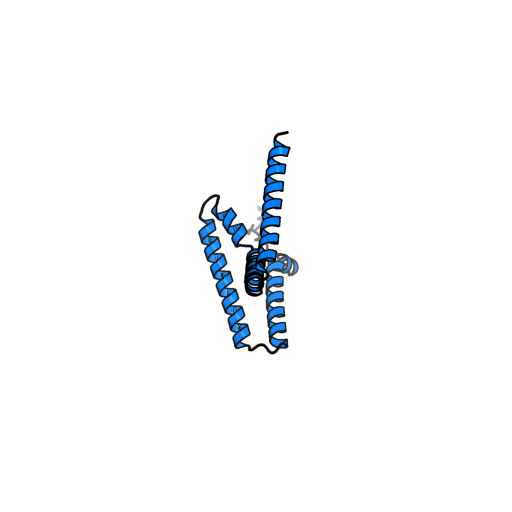8 109 LYS A CA 1
ATOM 845 C C . LYS A 1 109 ? -12.623 16.697 14.983 1.00 96.38 109 LYS A C 1
ATOM 847 O O . LYS A 1 109 ? -13.550 17.243 15.568 1.00 96.38 109 LYS A O 1
ATOM 852 N N . LYS A 1 110 ? -11.512 16.301 15.609 1.00 96.19 110 LYS A N 1
ATOM 853 C CA . LYS A 1 110 ? -11.232 16.502 17.040 1.00 96.19 110 LYS A CA 1
ATOM 854 C C . LYS A 1 110 ? -10.581 17.857 17.366 1.00 96.19 110 LYS A C 1
ATOM 856 O O . LYS A 1 110 ? -10.256 18.092 18.523 1.00 96.19 110 LYS A O 1
ATOM 861 N N . GLY A 1 111 ? -10.389 18.740 16.383 1.00 95.06 111 GLY A N 1
ATOM 862 C CA . GLY A 1 111 ? -9.817 20.077 16.583 1.00 95.06 111 GLY A CA 1
ATOM 863 C C . GLY A 1 111 ? -8.299 20.176 16.384 1.00 95.06 111 GLY A C 1
ATOM 864 O O . GLY A 1 111 ? -7.761 21.280 16.413 1.00 95.06 111 GLY A O 1
ATOM 865 N N . PHE A 1 112 ? -7.606 19.072 16.080 1.00 95.50 112 PHE A N 1
ATOM 866 C CA . PHE A 1 112 ? -6.154 19.042 15.828 1.00 95.50 112 PHE A CA 1
ATOM 867 C C . PHE A 1 112 ? -5.776 19.453 14.394 1.00 95.50 112 PHE A C 1
ATOM 869 O O . PHE A 1 112 ? -4.736 19.063 13.865 1.00 95.50 112 PHE A O 1
ATOM 876 N N . SER A 1 113 ? -6.623 20.233 13.720 1.00 94.38 113 SER A N 1
ATOM 877 C CA . SER A 1 113 ? -6.426 20.617 12.318 1.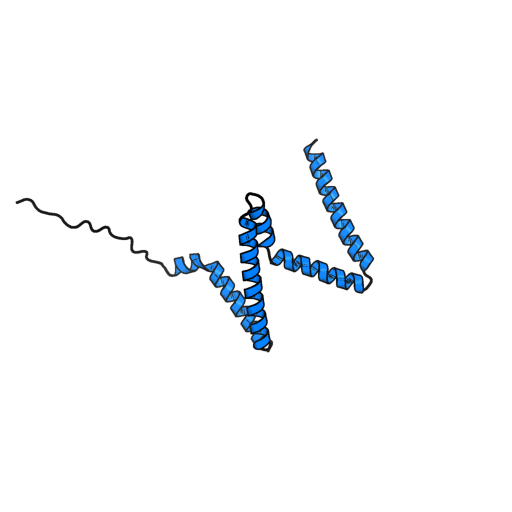00 94.38 113 SER A CA 1
ATOM 878 C C . SER A 1 113 ? -5.111 21.362 12.096 1.00 94.38 113 SER A C 1
ATOM 880 O O . SER A 1 113 ? -4.443 21.131 11.091 1.00 94.38 113 SER A O 1
ATOM 882 N N . LYS A 1 114 ? -4.722 22.227 13.045 1.00 95.38 114 LYS A N 1
ATOM 883 C CA . LYS A 1 114 ? -3.458 22.974 12.982 1.00 95.38 114 LYS A CA 1
ATOM 884 C C . LYS A 1 114 ? -2.249 22.051 13.087 1.00 95.38 114 LYS A C 1
ATOM 886 O O . LYS A 1 114 ? -1.310 22.229 12.325 1.00 95.38 114 LYS A O 1
ATOM 891 N N . ASP A 1 115 ? -2.301 21.038 13.947 1.00 94.81 115 ASP A N 1
ATOM 892 C CA . ASP A 1 115 ? -1.203 20.081 14.105 1.00 94.81 115 ASP A CA 1
ATOM 893 C C . ASP A 1 115 ? -1.057 19.219 12.852 1.00 94.81 115 ASP A C 1
ATOM 895 O O . ASP A 1 115 ? 0.027 19.128 12.277 1.00 94.81 115 ASP A O 1
ATOM 899 N N . VAL A 1 116 ? -2.168 18.672 12.345 1.00 94.62 116 VAL A N 1
ATOM 900 C CA . VAL A 1 116 ? -2.181 17.889 11.099 1.00 94.62 116 VAL A CA 1
ATOM 901 C C . VAL A 1 116 ? -1.634 18.706 9.924 1.00 94.62 116 VAL A C 1
ATOM 903 O O . VAL A 1 116 ? -0.855 18.183 9.123 1.00 94.62 116 VAL A O 1
ATOM 906 N N . LEU A 1 117 ? -2.018 19.981 9.811 1.00 95.69 117 LEU A N 1
ATOM 907 C CA . LEU A 1 117 ? -1.499 20.875 8.777 1.00 95.69 117 LEU A CA 1
ATOM 908 C C . LEU A 1 117 ? -0.019 21.191 8.984 1.00 95.69 117 LEU A C 1
ATOM 910 O O . LEU A 1 117 ? 0.740 21.087 8.025 1.00 95.69 117 LEU A O 1
ATOM 914 N N . ASN A 1 118 ? 0.409 21.513 10.204 1.00 96.75 118 ASN A N 1
ATOM 915 C CA . ASN A 1 118 ? 1.804 21.831 10.502 1.00 96.75 118 ASN A CA 1
ATOM 916 C C . ASN A 1 118 ? 2.734 20.670 10.153 1.00 96.75 118 ASN A C 1
ATOM 918 O O . ASN A 1 118 ? 3.748 20.893 9.496 1.00 96.75 118 ASN A O 1
ATOM 922 N N . TYR A 1 119 ? 2.375 19.431 10.506 1.00 94.31 119 TYR A N 1
ATOM 923 C CA . TYR A 1 119 ? 3.172 18.261 10.129 1.00 94.31 119 TYR A CA 1
ATOM 924 C C . TYR A 1 119 ? 3.256 18.091 8.611 1.00 94.31 119 TYR A C 1
ATOM 926 O O . TYR A 1 119 ? 4.340 17.869 8.073 1.00 94.31 119 TYR A O 1
ATOM 934 N N . ARG A 1 120 ? 2.131 18.245 7.901 1.00 93.88 120 ARG A N 1
ATOM 935 C CA . ARG A 1 120 ? 2.099 18.130 6.434 1.00 93.88 120 ARG A CA 1
ATOM 936 C C . ARG A 1 120 ? 2.935 19.214 5.764 1.00 93.88 120 ARG A C 1
ATOM 938 O O . ARG A 1 120 ? 3.729 18.899 4.882 1.00 93.88 120 ARG A O 1
ATOM 945 N N . VAL A 1 121 ? 2.782 20.464 6.194 1.00 97.19 121 VAL A N 1
ATOM 946 C CA . VAL A 1 121 ? 3.556 21.600 5.684 1.00 97.19 121 VAL A CA 1
ATOM 947 C C . VAL A 1 121 ? 5.040 21.389 5.962 1.00 97.19 121 VAL A C 1
ATOM 949 O O . VAL A 1 121 ? 5.838 21.527 5.042 1.00 97.19 121 VAL A O 1
ATOM 952 N N . LEU A 1 122 ? 5.414 20.974 7.174 1.00 97.50 122 LEU A N 1
ATOM 953 C CA . LEU A 1 122 ? 6.806 20.705 7.529 1.00 97.50 122 LEU A CA 1
ATOM 954 C C . LEU A 1 122 ? 7.427 19.631 6.629 1.00 97.50 122 LEU A C 1
ATOM 956 O O . LEU A 1 122 ? 8.517 19.835 6.098 1.00 97.50 122 LEU A O 1
ATOM 960 N N . THR A 1 123 ? 6.730 18.512 6.405 1.00 95.56 123 THR A N 1
ATOM 961 C CA . THR A 1 123 ? 7.216 17.460 5.502 1.00 95.56 123 THR A CA 1
ATOM 962 C C . THR A 1 123 ? 7.348 17.962 4.063 1.00 95.56 123 THR A C 1
ATOM 964 O O . THR A 1 123 ? 8.356 17.679 3.421 1.00 95.56 123 THR A O 1
ATOM 967 N N . ILE A 1 124 ? 6.381 18.731 3.552 1.00 97.19 124 ILE A N 1
ATOM 968 C CA . ILE A 1 124 ? 6.445 19.292 2.192 1.00 97.19 124 ILE A CA 1
ATOM 969 C C . ILE A 1 124 ? 7.634 20.247 2.060 1.00 97.19 124 ILE A C 1
ATOM 971 O O . ILE A 1 124 ? 8.423 20.103 1.130 1.00 97.19 124 ILE A O 1
ATOM 975 N N . VAL A 1 125 ? 7.797 21.180 3.001 1.00 98.19 125 VAL A N 1
ATOM 976 C CA . VAL A 1 125 ? 8.913 22.137 3.012 1.00 98.19 125 VAL A CA 1
ATOM 977 C C . VAL A 1 125 ? 10.252 21.404 3.063 1.00 98.19 125 VAL A C 1
ATOM 979 O O . VAL A 1 125 ? 11.157 21.734 2.301 1.00 98.19 125 VAL A O 1
ATOM 982 N N . PHE A 1 126 ? 10.368 20.372 3.900 1.00 97.88 126 PHE A N 1
ATOM 983 C CA . PHE A 1 126 ? 11.576 19.556 4.002 1.00 97.88 126 PHE A CA 1
ATOM 984 C C . PHE A 1 126 ? 11.901 18.821 2.694 1.00 97.88 126 PHE A C 1
ATOM 986 O O . PHE A 1 126 ? 13.031 18.898 2.211 1.00 97.88 126 PHE A O 1
ATOM 993 N N . LEU A 1 127 ? 10.915 18.154 2.084 1.00 97.50 127 LEU A N 1
ATOM 994 C CA . LEU A 1 127 ? 11.099 17.445 0.814 1.00 97.50 127 LEU A CA 1
ATOM 995 C C . LEU A 1 127 ? 11.494 18.400 -0.315 1.00 97.50 127 LEU A C 1
ATOM 997 O O . LEU A 1 127 ? 12.419 18.107 -1.071 1.00 97.50 127 LEU A O 1
ATOM 1001 N N . VAL A 1 128 ? 10.838 19.558 -0.404 1.00 97.75 128 VAL A N 1
ATOM 1002 C CA . VAL A 1 128 ? 11.177 20.597 -1.385 1.00 97.75 128 VAL A CA 1
ATOM 1003 C C . VAL A 1 128 ? 12.595 21.117 -1.144 1.00 97.75 128 VAL A C 1
ATOM 1005 O O . VAL A 1 128 ? 13.370 21.218 -2.092 1.00 97.75 128 VAL A O 1
ATOM 1008 N N . GLY A 1 129 ? 12.966 21.377 0.111 1.00 97.44 129 GLY A N 1
ATOM 1009 C CA . GLY A 1 129 ? 14.312 21.808 0.487 1.00 97.44 129 GLY A CA 1
ATOM 1010 C C . GLY A 1 129 ? 15.396 20.809 0.075 1.00 97.44 129 GLY A C 1
ATOM 1011 O O . GLY A 1 129 ? 16.399 21.214 -0.509 1.00 97.44 129 GLY A O 1
ATOM 1012 N N . ILE A 1 130 ? 15.176 19.507 0.296 1.00 97.62 130 ILE A N 1
ATOM 1013 C CA . ILE A 1 130 ? 16.101 18.451 -0.149 1.00 97.62 130 ILE A CA 1
ATOM 1014 C C . ILE A 1 130 ? 16.223 18.434 -1.671 1.00 97.62 130 ILE A C 1
ATOM 1016 O O . ILE A 1 130 ? 17.334 18.358 -2.190 1.00 97.62 130 ILE A O 1
ATOM 1020 N N . VAL A 1 131 ? 15.103 18.505 -2.394 1.00 97.50 131 VAL A N 1
ATOM 1021 C CA . VAL A 1 131 ? 15.110 18.487 -3.864 1.00 97.50 131 VAL A CA 1
ATOM 1022 C C . VAL A 1 131 ? 15.880 19.689 -4.409 1.00 97.50 131 VAL A C 1
ATOM 1024 O O . VAL A 1 131 ? 16.755 19.512 -5.253 1.00 97.50 131 VAL A O 1
ATOM 1027 N N . ILE A 1 132 ? 15.615 20.893 -3.896 1.00 97.00 132 ILE A N 1
ATOM 1028 C CA . ILE A 1 132 ? 16.337 22.111 -4.291 1.00 97.00 132 ILE A CA 1
ATOM 1029 C C . ILE A 1 132 ? 17.829 21.983 -3.959 1.00 97.00 132 ILE A C 1
ATOM 1031 O O . ILE A 1 132 ? 18.667 22.238 -4.823 1.00 97.00 132 ILE A O 1
ATOM 1035 N N . GLY A 1 133 ? 18.167 21.545 -2.744 1.00 96.81 133 GLY A N 1
ATOM 1036 C CA . GLY A 1 133 ? 19.553 21.356 -2.316 1.00 96.81 133 GLY A CA 1
ATOM 1037 C C . GLY A 1 133 ? 20.311 20.349 -3.184 1.00 96.81 133 GLY A C 1
ATOM 1038 O O . GLY A 1 133 ? 21.442 20.615 -3.581 1.00 96.81 133 GLY A O 1
ATOM 1039 N N . TYR A 1 134 ? 19.675 19.233 -3.546 1.00 96.94 134 TYR A N 1
ATOM 1040 C CA . TYR A 1 134 ? 20.244 18.236 -4.455 1.00 96.94 134 TYR A CA 1
ATOM 1041 C C . TYR A 1 134 ? 20.480 18.802 -5.859 1.00 96.94 134 TYR A C 1
ATOM 1043 O O . TYR A 1 134 ? 21.538 18.576 -6.442 1.00 96.94 134 TYR A O 1
ATOM 1051 N N . ILE A 1 135 ? 19.511 19.550 -6.399 1.00 96.69 135 ILE A N 1
ATOM 1052 C CA . ILE A 1 135 ? 19.631 20.177 -7.720 1.00 96.69 135 ILE A CA 1
ATOM 1053 C C . ILE A 1 135 ? 20.813 21.153 -7.727 1.00 96.69 135 ILE A C 1
ATOM 1055 O O . ILE A 1 135 ? 21.683 21.027 -8.583 1.00 96.69 135 ILE A O 1
ATOM 1059 N N . ILE A 1 136 ? 20.879 22.078 -6.764 1.00 97.06 136 ILE A N 1
ATOM 1060 C CA . ILE A 1 136 ? 21.960 23.073 -6.671 1.00 97.06 136 ILE A CA 1
ATOM 1061 C C . ILE A 1 136 ? 23.315 22.388 -6.468 1.00 97.06 136 ILE A C 1
ATOM 1063 O O . ILE A 1 136 ? 24.262 22.695 -7.186 1.00 97.06 136 ILE A O 1
ATOM 1067 N N . GLY A 1 137 ? 23.403 21.430 -5.542 1.00 96.12 137 GLY A N 1
ATOM 1068 C CA . GLY A 1 137 ? 24.645 20.715 -5.244 1.00 96.12 137 GLY A CA 1
ATOM 1069 C C . GLY A 1 137 ? 25.168 19.851 -6.393 1.00 96.12 137 GLY A C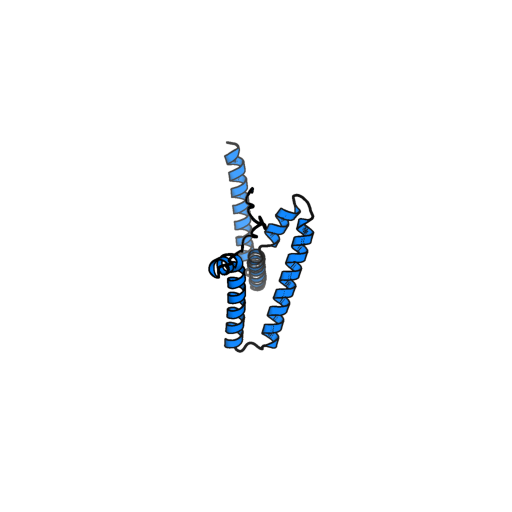 1
ATOM 1070 O O . GLY A 1 137 ? 26.337 19.499 -6.392 1.00 96.12 137 GLY A O 1
ATOM 1071 N N . LYS A 1 138 ? 24.332 19.512 -7.381 1.00 94.25 138 LYS A N 1
ATOM 1072 C CA . LYS A 1 138 ? 24.764 18.825 -8.606 1.00 94.25 138 LYS A CA 1
ATOM 1073 C C . LYS A 1 138 ? 25.381 19.783 -9.638 1.00 94.25 138 LYS A C 1
ATOM 1075 O O . LYS A 1 138 ? 26.093 19.329 -10.529 1.00 94.25 138 LYS A O 1
ATOM 1080 N N . PHE A 1 139 ? 25.048 21.074 -9.575 1.00 89.69 139 PHE A N 1
ATOM 1081 C CA . PHE A 1 139 ? 25.505 22.090 -10.531 1.00 89.69 139 PHE A CA 1
ATOM 1082 C C . PHE A 1 139 ? 26.765 22.845 -10.089 1.00 89.69 139 PHE A C 1
ATOM 1084 O O . PHE A 1 139 ? 27.322 23.587 -10.898 1.00 89.69 139 PHE A O 1
ATOM 1091 N N . VAL A 1 140 ? 27.187 22.670 -8.836 1.00 86.44 140 VAL A N 1
ATOM 1092 C CA . VAL A 1 140 ? 28.468 23.145 -8.289 1.00 86.44 140 VAL A CA 1
ATOM 1093 C C . VAL A 1 140 ? 29.483 22.016 -8.375 1.00 86.44 140 VAL A C 1
ATOM 1095 O O . VAL A 1 140 ? 30.610 22.288 -8.838 1.00 86.44 140 VAL A O 1
#

Foldseek 3Di:
DDDDDDDDDPPDPPPPCDPVNVCVVCVVVVVVVVVLVVVVVVCVVVVPDPVVNVVVVVVVVVVVVVLVVVLVVLCVDPPRSPVVSVVSVCVVVVVVVVVLVVVLVVCVVVVVVVVSVVVVVVVVVVVVVVVVVVVVVVVD